Protein AF-A0A8T0F7K5-F1 (afdb_monomer)

Organism: Argiope bruennichi (NCBI:txid94029)

Structure (mmCIF, N/CA/C/O backbone):
data_AF-A0A8T0F7K5-F1
#
_entry.id   AF-A0A8T0F7K5-F1
#
loop_
_atom_site.group_PDB
_atom_site.id
_atom_site.type_symbol
_atom_site.label_atom_id
_atom_site.label_alt_id
_atom_site.label_comp_id
_atom_site.label_asym_id
_atom_site.label_entity_id
_atom_site.label_seq_id
_atom_site.pdbx_PDB_ins_code
_atom_site.Cartn_x
_atom_site.Cartn_y
_atom_site.Cartn_z
_atom_site.occupancy
_atom_site.B_iso_or_equiv
_atom_site.auth_seq_id
_atom_site.auth_comp_id
_atom_site.auth_asym_id
_atom_site.auth_atom_id
_atom_site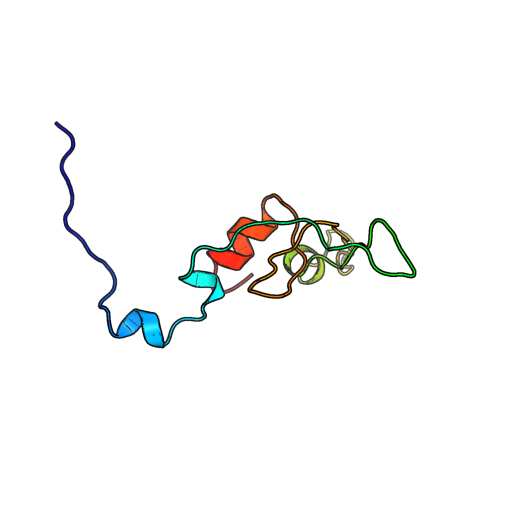.pdbx_PDB_model_num
ATOM 1 N N . MET A 1 1 ? -21.500 -28.501 15.641 1.00 53.78 1 MET A N 1
ATOM 2 C CA . MET A 1 1 ? -22.423 -27.874 14.669 1.00 53.78 1 MET A CA 1
ATOM 3 C C . MET A 1 1 ? -21.934 -26.457 14.407 1.00 53.78 1 MET A C 1
ATOM 5 O O . MET A 1 1 ? -21.722 -25.738 15.372 1.00 53.78 1 MET A O 1
ATOM 9 N N . ARG A 1 2 ? -21.647 -26.082 13.154 1.00 53.84 2 ARG A N 1
ATOM 10 C CA . ARG A 1 2 ? -21.272 -24.703 12.794 1.00 53.84 2 ARG A CA 1
ATOM 11 C C . ARG A 1 2 ? -22.537 -23.991 12.329 1.00 53.84 2 ARG A C 1
ATOM 13 O O . ARG A 1 2 ? -23.066 -24.316 11.272 1.00 53.84 2 ARG A O 1
ATOM 20 N N . SER A 1 3 ? -23.056 -23.100 13.160 1.00 58.75 3 SER A N 1
ATOM 21 C CA . SER A 1 3 ? -24.242 -22.302 12.859 1.00 58.75 3 SER A CA 1
ATOM 22 C C . SER A 1 3 ? -23.859 -21.248 11.824 1.00 58.75 3 SER A C 1
ATOM 24 O O . SER A 1 3 ? -23.032 -20.382 12.104 1.00 58.75 3 SER A O 1
ATOM 26 N N . HIS A 1 4 ? -24.418 -21.327 10.619 1.00 61.81 4 HIS A N 1
ATOM 27 C CA . HIS A 1 4 ? -24.279 -20.254 9.643 1.00 61.81 4 HIS A CA 1
ATOM 28 C C . HIS A 1 4 ? -25.230 -19.120 10.036 1.00 61.81 4 HIS A C 1
ATOM 30 O O . HIS A 1 4 ? -26.445 -19.240 9.896 1.00 61.81 4 HIS A O 1
ATOM 36 N N . THR A 1 5 ? -24.674 -18.024 10.545 1.00 75.38 5 THR A N 1
ATOM 37 C CA . THR A 1 5 ? -25.369 -16.744 10.688 1.00 75.38 5 THR A CA 1
ATOM 38 C C . THR A 1 5 ? -25.547 -16.193 9.273 1.00 75.38 5 THR A C 1
ATOM 40 O O . THR A 1 5 ? -24.605 -15.647 8.703 1.00 75.38 5 THR A O 1
ATOM 43 N N . ASN A 1 6 ? -26.697 -16.432 8.636 1.00 63.94 6 ASN A N 1
ATOM 44 C CA . ASN A 1 6 ? -27.006 -16.009 7.257 1.00 63.94 6 ASN A CA 1
ATOM 45 C C . ASN A 1 6 ? -27.184 -14.480 7.125 1.00 63.94 6 ASN A C 1
ATOM 47 O O . ASN A 1 6 ? -28.081 -13.976 6.453 1.00 63.94 6 ASN A O 1
ATOM 51 N N . GLU A 1 7 ? -26.315 -13.726 7.777 1.00 72.62 7 GLU A N 1
ATOM 52 C CA . GLU A 1 7 ? -26.331 -12.280 7.841 1.00 72.62 7 GLU A CA 1
ATOM 53 C C . GLU A 1 7 ? -25.449 -11.763 6.703 1.00 72.62 7 GLU A C 1
ATOM 55 O O . GLU A 1 7 ? -24.231 -11.947 6.699 1.00 72.62 7 GLU A O 1
ATOM 60 N N . ARG A 1 8 ? -26.073 -11.157 5.684 1.00 67.88 8 ARG A N 1
ATOM 61 C CA . ARG A 1 8 ? -25.373 -10.367 4.660 1.00 67.88 8 ARG A CA 1
ATOM 62 C C . ARG A 1 8 ? -25.477 -8.903 5.079 1.00 67.88 8 ARG A C 1
ATOM 64 O O . ARG A 1 8 ? -26.501 -8.289 4.798 1.00 67.88 8 ARG A O 1
ATOM 71 N N . PRO A 1 9 ? -24.452 -8.345 5.743 1.00 65.94 9 PRO A N 1
ATOM 72 C CA . PRO A 1 9 ? -24.537 -7.010 6.332 1.00 65.94 9 PRO A CA 1
ATOM 73 C C . PRO A 1 9 ? -24.647 -5.876 5.303 1.00 65.94 9 PRO A C 1
ATOM 75 O O . PRO A 1 9 ? -24.963 -4.760 5.687 1.00 65.94 9 PRO A O 1
ATOM 78 N N . PHE A 1 10 ? -24.407 -6.141 4.012 1.00 64.06 10 PHE A N 1
ATOM 79 C CA . PHE A 1 10 ? -24.454 -5.126 2.959 1.00 64.06 10 PHE A CA 1
ATOM 80 C C . PHE A 1 10 ? -25.345 -5.564 1.797 1.00 64.06 10 PHE A C 1
ATOM 82 O O . PHE A 1 10 ? -25.178 -6.657 1.236 1.00 64.06 10 PHE A O 1
ATOM 89 N N . SER A 1 11 ? -26.280 -4.689 1.424 1.00 70.31 11 SER A N 1
ATOM 90 C CA . SER A 1 11 ? -27.128 -4.858 0.243 1.00 70.31 11 SER A CA 1
ATOM 91 C C . SER A 1 11 ? -26.330 -4.620 -1.052 1.00 70.31 11 SER A C 1
ATOM 93 O O . SER A 1 11 ? -25.328 -3.905 -1.069 1.00 70.31 11 SER A O 1
ATOM 95 N N . CYS A 1 12 ? -26.773 -5.194 -2.179 1.00 58.62 12 CYS A N 1
ATOM 96 C CA . CYS A 1 12 ? -26.104 -5.033 -3.483 1.00 58.62 12 CYS A CA 1
ATOM 97 C C . CYS A 1 12 ? -26.005 -3.556 -3.938 1.00 58.62 12 CYS A C 1
ATOM 99 O O . CYS A 1 12 ? -25.106 -3.198 -4.699 1.00 58.62 12 CYS A O 1
ATOM 101 N N . SER A 1 13 ? -26.894 -2.688 -3.449 1.00 65.94 13 SER A N 1
ATOM 102 C CA . SER A 1 13 ? -26.878 -1.241 -3.695 1.00 65.94 13 SER A CA 1
ATOM 103 C C . SER A 1 13 ? -25.769 -0.499 -2.946 1.00 65.94 13 SER A C 1
ATOM 105 O O . SER A 1 13 ? -25.182 0.420 -3.513 1.00 65.94 13 SER A O 1
ATOM 107 N N . GLU A 1 14 ? -25.437 -0.898 -1.716 1.00 68.06 14 GLU A N 1
ATOM 108 C CA . GLU A 1 14 ? -24.444 -0.196 -0.881 1.00 68.06 14 GLU A CA 1
ATOM 109 C C . GLU A 1 14 ? -22.997 -0.466 -1.301 1.00 68.06 14 GLU A C 1
ATOM 111 O O . GLU A 1 14 ? -22.117 0.355 -1.059 1.00 68.06 14 GLU A O 1
ATOM 116 N N . LEU A 1 15 ? -22.735 -1.577 -1.994 1.00 66.81 15 LEU A N 1
ATOM 117 C CA . LEU A 1 15 ? -21.3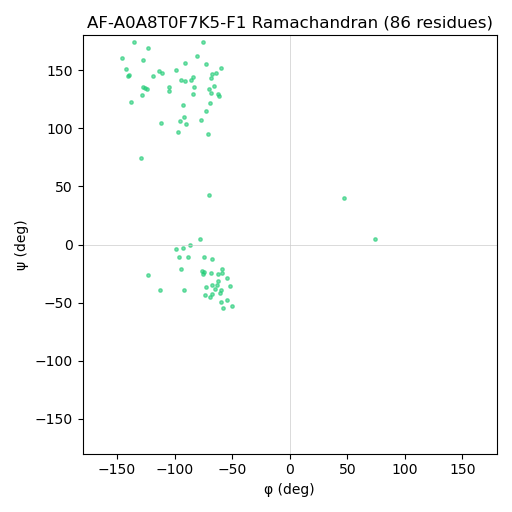94 -1.876 -2.506 1.00 66.81 15 LEU A CA 1
ATOM 118 C C . LEU A 1 15 ? -20.966 -0.920 -3.630 1.00 66.81 15 LEU A C 1
ATOM 120 O O . LEU A 1 15 ? -19.773 -0.723 -3.835 1.00 66.81 15 LEU A O 1
ATOM 124 N N . LYS A 1 16 ? -21.920 -0.308 -4.347 1.00 70.94 16 LYS A N 1
ATOM 125 C CA . LYS A 1 16 ? -21.634 0.559 -5.505 1.00 70.94 16 LYS A CA 1
ATOM 126 C C . LYS A 1 16 ? -21.076 1.932 -5.125 1.00 70.94 16 LYS A C 1
ATOM 128 O O . LYS A 1 16 ? -20.440 2.568 -5.956 1.00 70.94 16 LYS A O 1
ATOM 133 N N . THR A 1 17 ? -21.329 2.406 -3.906 1.00 81.06 17 THR A N 1
ATOM 134 C CA . THR A 1 17 ? -20.876 3.728 -3.431 1.00 81.06 17 THR A CA 1
ATOM 135 C C . THR A 1 17 ? -19.579 3.665 -2.627 1.00 81.06 17 THR A C 1
ATOM 137 O O . THR A 1 17 ? -18.970 4.699 -2.351 1.00 81.06 17 THR A O 1
ATOM 140 N N . MET A 1 18 ? -19.137 2.465 -2.254 1.00 83.31 18 MET A N 1
ATOM 141 C CA . MET A 1 18 ? -17.919 2.254 -1.482 1.00 83.31 18 MET A CA 1
ATOM 142 C C . MET A 1 18 ? -16.686 2.212 -2.397 1.00 83.31 18 MET A C 1
ATOM 144 O O . MET A 1 18 ? -16.756 1.692 -3.509 1.00 83.31 18 MET A O 1
ATOM 148 N N . PRO A 1 19 ? -15.530 2.739 -1.956 1.00 89.56 19 PRO A N 1
ATOM 149 C CA . PRO A 1 19 ? -14.320 2.706 -2.766 1.00 89.56 19 PRO A CA 1
ATOM 150 C C . PRO A 1 19 ? -13.836 1.263 -2.961 1.00 89.56 19 PRO A C 1
ATOM 152 O O . PRO A 1 19 ? -13.752 0.500 -1.995 1.00 89.56 19 PRO A O 1
ATOM 155 N N . SER A 1 20 ? -13.446 0.920 -4.193 1.00 89.62 20 SER A N 1
ATOM 156 C CA . SER A 1 20 ? -13.021 -0.432 -4.597 1.00 89.62 20 SER A CA 1
ATOM 157 C C . SER A 1 20 ? -11.935 -1.019 -3.698 1.00 89.62 20 SER A C 1
ATOM 159 O O . SER A 1 20 ? -11.981 -2.203 -3.371 1.00 89.62 20 SER A O 1
ATOM 161 N N . ARG A 1 21 ? -11.008 -0.183 -3.205 1.00 93.38 21 ARG A N 1
ATOM 162 C CA . ARG A 1 21 ? -9.947 -0.611 -2.280 1.00 93.38 21 ARG A CA 1
ATOM 163 C C . ARG A 1 21 ? -10.470 -1.313 -1.021 1.00 93.38 21 ARG A C 1
ATOM 165 O O . ARG A 1 21 ? -9.727 -2.110 -0.471 1.00 93.38 21 ARG A O 1
ATOM 172 N N . LEU A 1 22 ? -11.685 -0.994 -0.557 1.00 91.62 22 LEU A N 1
ATOM 173 C CA . LEU A 1 22 ? -12.272 -1.525 0.684 1.00 91.62 22 LEU A CA 1
ATOM 174 C C . LEU A 1 22 ? -13.160 -2.756 0.475 1.00 91.62 22 LEU A C 1
ATOM 176 O O . LEU A 1 22 ? -13.449 -3.468 1.433 1.00 91.62 22 LEU A O 1
ATOM 180 N N . VAL A 1 23 ? -13.661 -2.954 -0.744 1.00 88.44 23 VAL A N 1
ATOM 181 C CA . VAL A 1 23 ? -14.722 -3.933 -1.029 1.00 88.44 23 VAL A CA 1
ATOM 182 C C . VAL A 1 23 ? -14.212 -5.077 -1.891 1.00 88.44 23 VAL A C 1
ATOM 184 O O . VAL A 1 23 ? -14.595 -6.231 -1.692 1.00 88.44 23 VAL A O 1
ATOM 187 N N . GLU A 1 24 ? -13.361 -4.765 -2.862 1.00 89.44 24 GLU A N 1
ATOM 188 C CA . GLU A 1 24 ? -12.838 -5.753 -3.792 1.00 89.44 24 GLU A CA 1
ATOM 189 C C . GLU A 1 24 ? -11.676 -6.537 -3.180 1.00 89.44 24 GLU A C 1
ATOM 191 O O . GLU A 1 24 ? -11.060 -6.150 -2.185 1.00 89.44 24 GLU A O 1
ATOM 196 N N . ARG A 1 25 ? -11.379 -7.687 -3.786 1.00 91.75 25 ARG A N 1
ATOM 197 C CA . ARG A 1 25 ? -10.266 -8.539 -3.373 1.00 91.75 25 ARG A CA 1
ATOM 198 C C . ARG A 1 25 ? -9.020 -8.122 -4.136 1.00 91.75 25 ARG A C 1
ATOM 200 O O . ARG A 1 25 ? -8.866 -8.476 -5.297 1.00 91.75 25 ARG A O 1
ATOM 207 N N . HIS A 1 26 ? -8.141 -7.407 -3.450 1.00 94.44 26 HIS A N 1
ATOM 208 C CA . HIS A 1 26 ? -6.852 -6.975 -3.978 1.00 94.44 26 HIS A CA 1
ATOM 209 C C . HIS A 1 26 ? -5.763 -7.972 -3.587 1.00 94.44 26 HIS A C 1
ATOM 211 O O . HIS A 1 26 ? -5.745 -8.471 -2.456 1.00 94.44 26 HIS A O 1
ATOM 217 N N . PHE A 1 27 ? -4.822 -8.229 -4.494 1.00 95.06 27 PHE A N 1
ATOM 218 C CA . PHE A 1 27 ? -3.649 -9.059 -4.223 1.00 95.06 27 PHE A CA 1
ATOM 219 C C . PHE A 1 27 ? -2.379 -8.217 -4.213 1.00 95.06 27 PHE A C 1
ATOM 221 O O . PHE A 1 27 ? -2.249 -7.225 -4.931 1.00 95.06 27 PHE A O 1
ATOM 228 N N . ILE A 1 28 ? -1.426 -8.624 -3.380 1.00 96.25 28 ILE A N 1
ATOM 229 C CA . ILE A 1 28 ? -0.114 -7.996 -3.352 1.00 96.25 28 ILE A CA 1
ATOM 230 C C . ILE A 1 28 ? 0.768 -8.600 -4.444 1.00 96.25 28 ILE A C 1
ATOM 232 O O . ILE A 1 28 ? 0.823 -9.819 -4.612 1.00 96.25 28 ILE A O 1
ATOM 236 N N . SER A 1 29 ? 1.488 -7.753 -5.168 1.00 97.25 29 SER A N 1
ATOM 237 C CA . SER A 1 29 ? 2.450 -8.176 -6.182 1.00 97.25 29 SER A CA 1
ATOM 238 C C . SER A 1 29 ? 3.753 -7.385 -6.062 1.00 97.25 29 SER A C 1
ATOM 240 O O . SER A 1 29 ? 3.889 -6.471 -5.241 1.00 97.25 29 SER A O 1
ATOM 242 N N . HIS A 1 30 ? 4.755 -7.764 -6.853 1.00 97.56 30 HIS A N 1
ATOM 243 C CA . HIS A 1 30 ? 5.992 -6.999 -6.970 1.00 97.56 30 HIS A CA 1
ATOM 244 C C . HIS A 1 30 ? 5.831 -5.908 -8.025 1.00 97.56 30 HIS A C 1
ATOM 246 O O . HIS A 1 30 ? 5.265 -6.158 -9.088 1.00 97.56 30 HIS A O 1
ATOM 252 N N . ILE A 1 31 ? 6.403 -4.730 -7.773 1.00 97.38 31 ILE A N 1
ATOM 253 C CA . ILE A 1 31 ? 6.477 -3.678 -8.789 1.00 97.38 31 ILE A CA 1
ATOM 254 C C . ILE A 1 31 ? 7.300 -4.215 -9.975 1.00 97.38 31 ILE A C 1
ATOM 256 O O . ILE A 1 31 ? 8.429 -4.691 -9.762 1.00 97.38 31 ILE A O 1
ATOM 260 N N . PRO A 1 32 ? 6.766 -4.136 -11.209 1.00 96.38 32 PRO A N 1
ATOM 261 C CA . PRO A 1 32 ? 7.452 -4.640 -12.387 1.00 96.38 32 PRO A CA 1
ATOM 262 C C . PRO A 1 32 ? 8.755 -3.866 -12.635 1.00 96.38 32 PRO A C 1
ATOM 264 O O . PRO A 1 32 ? 8.838 -2.675 -12.317 1.00 96.38 32 PRO A O 1
ATOM 267 N N . PRO A 1 33 ? 9.789 -4.523 -13.189 1.00 96.88 33 PRO A N 1
ATOM 268 C CA . PRO A 1 33 ? 11.021 -3.853 -13.586 1.00 96.88 33 PRO A CA 1
ATOM 269 C C . PRO A 1 33 ? 10.741 -2.763 -14.624 1.00 96.88 33 PRO A C 1
ATOM 271 O O . PRO A 1 33 ? 9.809 -2.863 -15.420 1.00 96.88 33 PRO A O 1
ATOM 274 N N . ASN A 1 34 ? 11.584 -1.734 -14.643 1.00 94.38 34 ASN A N 1
ATOM 275 C CA . ASN A 1 34 ? 11.590 -0.733 -15.706 1.00 94.38 34 ASN A CA 1
ATOM 276 C C . ASN A 1 34 ? 12.989 -0.661 -16.351 1.00 94.38 34 ASN A C 1
ATOM 278 O O . ASN A 1 34 ? 13.936 -1.222 -15.793 1.00 94.38 34 ASN A O 1
ATOM 282 N N . PRO A 1 35 ? 13.155 0.035 -17.492 1.00 96.88 35 PRO A N 1
ATOM 283 C CA . PRO A 1 35 ? 14.443 0.103 -18.192 1.00 96.88 35 PRO A CA 1
ATOM 284 C C . PRO A 1 35 ? 15.599 0.674 -17.354 1.00 96.88 35 PRO A C 1
ATOM 286 O O . PRO A 1 35 ? 16.758 0.430 -17.661 1.00 96.88 35 PRO A O 1
ATOM 289 N N . ILE A 1 36 ? 15.294 1.430 -16.293 1.00 96.12 36 ILE A N 1
ATOM 290 C CA . ILE A 1 36 ? 16.279 2.096 -15.428 1.00 96.12 36 ILE A CA 1
ATOM 291 C C . ILE A 1 36 ? 16.654 1.205 -14.235 1.00 96.12 36 ILE A C 1
ATOM 293 O O . ILE A 1 36 ? 17.800 1.193 -13.790 1.00 96.12 36 ILE A O 1
ATOM 297 N N . LYS A 1 37 ? 15.682 0.488 -13.661 1.00 95.56 37 LYS A N 1
ATOM 298 C CA . LYS A 1 37 ? 15.827 -0.291 -12.427 1.00 95.56 37 LYS A CA 1
ATOM 299 C C . LYS A 1 37 ? 15.134 -1.641 -12.567 1.00 95.56 37 LYS A C 1
ATOM 301 O O . LYS A 1 37 ? 13.916 -1.712 -12.729 1.00 95.56 37 LYS A O 1
ATOM 306 N N . ARG A 1 38 ? 15.908 -2.712 -12.362 1.00 95.38 38 ARG A N 1
ATOM 307 C CA . ARG A 1 38 ? 15.412 -4.096 -12.275 1.00 95.38 38 ARG A CA 1
ATOM 308 C C . ARG A 1 38 ? 14.470 -4.309 -11.084 1.00 95.38 38 ARG A C 1
ATOM 310 O O . ARG A 1 38 ? 13.513 -5.068 -11.168 1.00 95.38 38 ARG A O 1
ATOM 317 N N . GLU A 1 39 ? 14.726 -3.623 -9.974 1.00 95.44 39 GLU A N 1
ATOM 318 C CA . GLU A 1 39 ? 13.937 -3.743 -8.745 1.00 95.44 39 GLU A CA 1
ATOM 319 C C . GLU A 1 39 ? 13.509 -2.363 -8.233 1.00 95.44 39 GLU A C 1
ATOM 321 O O . GLU A 1 39 ? 14.083 -1.832 -7.277 1.00 95.44 39 GLU A O 1
ATOM 326 N N . PRO A 1 40 ? 12.522 -1.728 -8.885 1.00 97.00 40 PRO A N 1
ATOM 327 C CA . PRO A 1 40 ? 12.062 -0.414 -8.473 1.00 97.00 40 PRO A CA 1
ATOM 328 C C . PRO A 1 40 ? 11.352 -0.487 -7.119 1.00 97.00 40 PRO A C 1
ATOM 330 O O . PRO A 1 40 ? 10.618 -1.427 -6.818 1.00 97.00 40 PRO A O 1
ATOM 333 N N . ARG A 1 41 ? 11.557 0.547 -6.303 1.00 96.94 41 ARG A N 1
ATOM 334 C CA . ARG A 1 41 ? 10.890 0.729 -5.011 1.00 96.94 41 ARG A CA 1
ATOM 335 C C . ARG A 1 41 ? 10.084 2.019 -5.040 1.00 96.94 41 ARG A C 1
ATOM 337 O O . ARG A 1 41 ? 10.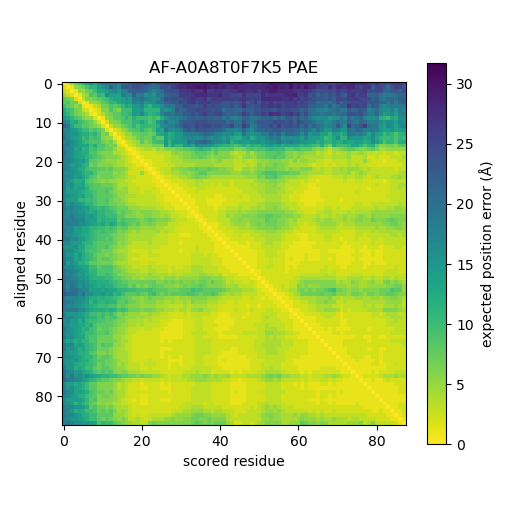489 2.998 -5.668 1.00 96.94 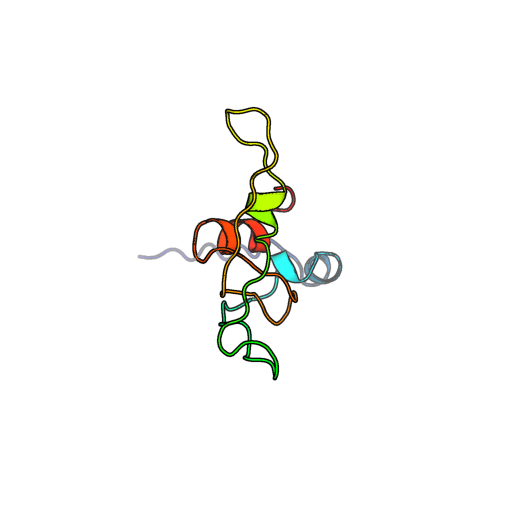41 ARG A O 1
ATOM 344 N N . ARG A 1 42 ? 8.935 2.012 -4.372 1.00 96.62 42 ARG A N 1
ATOM 345 C CA . ARG A 1 42 ? 8.036 3.167 -4.233 1.00 96.62 42 ARG A CA 1
ATOM 346 C C . ARG A 1 42 ? 7.732 3.400 -2.753 1.00 96.62 42 ARG A C 1
ATOM 348 O O . ARG A 1 42 ? 7.891 2.500 -1.930 1.00 96.62 42 ARG A O 1
ATOM 355 N N . ARG A 1 43 ? 7.313 4.618 -2.400 1.00 97.38 43 ARG A N 1
ATOM 356 C CA . ARG A 1 43 ? 6.973 4.981 -1.014 1.00 97.38 43 ARG A CA 1
ATOM 357 C C . ARG A 1 43 ? 5.691 4.287 -0.562 1.00 97.38 43 ARG A C 1
ATOM 359 O O . ARG A 1 43 ? 4.700 4.322 -1.282 1.00 97.38 43 ARG A O 1
ATOM 366 N N . CYS A 1 44 ? 5.715 3.709 0.636 1.00 97.94 44 CYS A N 1
ATOM 367 C CA . CYS A 1 44 ? 4.535 3.112 1.249 1.00 97.94 44 CYS A CA 1
ATOM 368 C C . CYS A 1 44 ? 3.529 4.203 1.637 1.00 97.94 44 CYS A C 1
ATOM 370 O O . CYS A 1 44 ? 3.870 5.076 2.437 1.00 97.94 44 CYS A O 1
ATOM 372 N N . ALA A 1 45 ? 2.299 4.138 1.123 1.00 96.56 45 ALA A N 1
ATOM 373 C CA . ALA A 1 45 ? 1.278 5.155 1.397 1.00 96.56 45 ALA A CA 1
ATOM 374 C C . ALA A 1 45 ? 0.931 5.269 2.894 1.00 96.56 45 ALA A C 1
ATOM 376 O O . ALA A 1 45 ? 0.848 6.376 3.416 1.00 96.56 45 ALA A O 1
ATOM 377 N N . ILE A 1 46 ? 0.815 4.132 3.592 1.00 96.88 46 ILE A N 1
ATOM 378 C CA . ILE A 1 46 ? 0.474 4.084 5.025 1.00 96.88 46 ILE A CA 1
ATOM 379 C C . ILE A 1 46 ? 1.640 4.529 5.906 1.00 96.88 46 ILE A C 1
ATOM 381 O O . ILE A 1 46 ? 1.462 5.254 6.876 1.00 96.88 46 ILE A O 1
ATOM 385 N N . CYS A 1 47 ? 2.867 4.091 5.618 1.00 96.81 47 CYS A N 1
ATOM 386 C CA . CYS A 1 47 ? 3.992 4.534 6.439 1.00 96.81 47 CYS A CA 1
ATOM 387 C C . CYS A 1 47 ? 4.235 6.029 6.239 1.00 96.81 47 CYS A C 1
ATOM 389 O O . CYS A 1 47 ? 4.428 6.738 7.215 1.00 96.81 47 CYS A O 1
ATOM 391 N N . CYS A 1 48 ? 4.177 6.520 4.999 1.00 95.81 48 CYS A N 1
ATOM 392 C CA . CYS A 1 48 ? 4.433 7.926 4.701 1.00 95.81 48 CYS A CA 1
ATOM 393 C C . CYS A 1 48 ? 3.301 8.888 5.092 1.00 95.81 48 CYS A C 1
ATOM 395 O O . CYS A 1 48 ? 3.527 10.104 5.080 1.00 95.81 48 CYS A O 1
ATOM 397 N N . SER A 1 49 ? 2.117 8.386 5.462 1.00 94.12 49 SER A N 1
ATOM 398 C CA . SER A 1 49 ? 1.080 9.207 6.098 1.00 94.12 49 SER A CA 1
ATOM 399 C C . SER A 1 49 ? 1.398 9.511 7.567 1.00 94.12 49 SER A C 1
ATOM 401 O O . SER A 1 49 ? 0.980 10.554 8.062 1.00 94.12 49 SER A O 1
ATOM 403 N N . LYS A 1 50 ? 2.184 8.660 8.240 1.00 94.00 50 LYS A N 1
ATOM 404 C CA . LYS A 1 50 ? 2.466 8.741 9.679 1.00 94.00 50 LYS A CA 1
ATOM 405 C C . LYS A 1 50 ? 3.710 9.571 10.012 1.00 94.00 50 LYS A C 1
ATOM 407 O O . LYS A 1 50 ? 4.651 9.696 9.220 1.00 94.00 50 LYS A O 1
ATOM 412 N N . THR A 1 51 ? 3.723 10.084 11.237 1.00 95.19 51 THR A N 1
ATOM 413 C CA . THR A 1 51 ? 4.853 10.789 11.852 1.00 95.19 51 THR A CA 1
ATOM 414 C C . THR A 1 51 ? 5.515 9.873 12.880 1.00 95.19 51 THR A C 1
ATOM 416 O O . THR A 1 51 ? 4.825 9.176 13.623 1.00 95.19 51 THR A O 1
ATOM 419 N N . GLY A 1 52 ? 6.845 9.820 12.876 1.00 91.06 52 GLY A N 1
ATOM 420 C CA . GLY A 1 52 ? 7.643 9.057 13.828 1.00 91.06 52 GLY A CA 1
ATOM 421 C C . GLY A 1 52 ? 7.702 9.719 15.204 1.00 91.06 52 GLY A C 1
ATOM 422 O O . GLY A 1 52 ? 7.226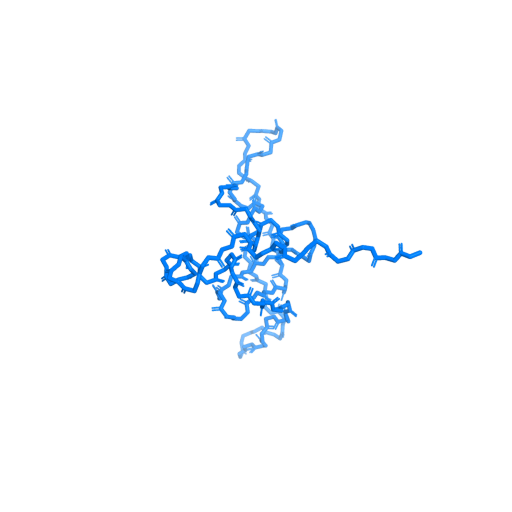 10.836 15.403 1.00 91.06 52 GLY A O 1
ATOM 423 N N . LEU A 1 53 ? 8.322 9.022 16.159 1.00 91.12 53 LEU A N 1
ATOM 424 C CA . LEU A 1 53 ? 8.530 9.521 17.528 1.00 91.12 53 LEU A CA 1
ATOM 425 C C . LEU A 1 53 ? 9.406 10.780 17.569 1.00 91.12 53 LEU A C 1
ATOM 427 O O . LEU A 1 53 ? 9.296 11.594 18.477 1.00 91.12 53 LEU A O 1
ATOM 431 N N . ASP A 1 54 ? 10.253 10.949 16.560 1.00 92.62 54 ASP A N 1
ATOM 432 C CA . ASP A 1 54 ? 11.120 12.103 16.342 1.00 92.62 54 ASP A CA 1
ATOM 433 C C . ASP A 1 54 ? 10.380 13.321 15.757 1.00 92.62 54 ASP A C 1
ATOM 435 O O . ASP A 1 54 ? 11.009 14.322 15.413 1.00 92.62 54 ASP A O 1
ATOM 439 N N . GLY A 1 55 ? 9.053 13.240 15.598 1.00 93.31 55 GLY A N 1
ATOM 440 C CA . GLY A 1 55 ? 8.228 14.304 15.028 1.00 93.31 55 GLY A CA 1
ATOM 441 C C . GLY A 1 55 ? 8.374 14.458 13.511 1.00 93.31 55 GLY A C 1
ATOM 442 O O . GLY A 1 55 ? 7.777 15.363 12.926 1.00 93.31 55 GLY A O 1
ATOM 443 N N . LYS A 1 56 ? 9.135 13.582 12.841 1.00 93.75 56 LYS A N 1
ATOM 444 C CA . LYS A 1 56 ? 9.356 13.643 11.390 1.00 93.75 56 LYS A CA 1
ATOM 445 C C . LYS A 1 56 ? 8.451 12.671 10.652 1.00 93.75 56 LYS A C 1
ATOM 447 O O . LYS A 1 56 ? 8.090 11.608 11.147 1.00 93.75 56 LYS A O 1
ATOM 452 N N . ARG A 1 57 ? 8.097 13.018 9.415 1.00 92.06 57 ARG A N 1
ATOM 453 C CA . ARG A 1 57 ? 7.335 12.122 8.541 1.00 92.06 57 ARG A CA 1
ATOM 454 C C . ARG A 1 57 ? 8.138 10.856 8.257 1.00 92.06 57 ARG A C 1
ATOM 456 O O . ARG A 1 57 ? 9.286 10.934 7.816 1.00 92.06 57 ARG A O 1
ATOM 463 N N . ILE A 1 58 ? 7.519 9.695 8.448 1.00 94.06 58 ILE A N 1
ATOM 464 C CA . ILE A 1 58 ? 8.181 8.418 8.191 1.00 94.06 58 ILE A CA 1
ATOM 465 C C . ILE A 1 58 ? 8.398 8.276 6.682 1.00 94.06 58 ILE A C 1
ATOM 467 O O 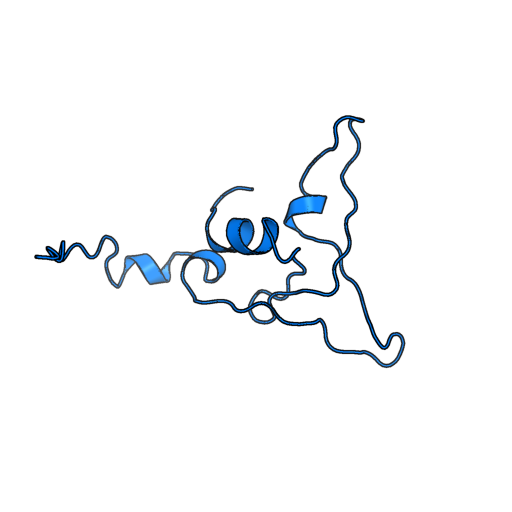. ILE A 1 58 ? 7.480 8.430 5.875 1.00 94.06 58 ILE A O 1
ATOM 471 N N . ARG A 1 59 ? 9.619 7.932 6.272 1.00 93.50 59 ARG A N 1
ATOM 472 C CA . ARG A 1 59 ? 9.919 7.587 4.881 1.00 93.50 59 ARG A CA 1
ATOM 473 C C . ARG A 1 59 ? 10.263 6.108 4.789 1.00 93.50 59 ARG A C 1
ATOM 475 O O . ARG A 1 59 ? 11.363 5.702 5.141 1.00 93.50 59 ARG A O 1
ATOM 482 N N . LYS A 1 60 ? 9.324 5.308 4.282 1.00 95.44 60 LYS A N 1
ATOM 483 C CA . LYS A 1 60 ? 9.539 3.882 4.018 1.00 95.44 60 LYS A CA 1
ATOM 484 C C . LYS A 1 60 ? 9.233 3.568 2.564 1.00 95.44 60 LYS A C 1
ATOM 486 O O . LYS A 1 60 ? 8.202 3.984 2.038 1.00 95.44 60 LYS A O 1
ATOM 491 N N . GLU A 1 61 ? 10.127 2.824 1.932 1.00 96.62 61 GLU A N 1
ATOM 492 C CA . GLU A 1 61 ? 9.980 2.360 0.556 1.00 96.62 61 GLU A CA 1
ATOM 493 C C . GLU A 1 61 ? 9.832 0.839 0.523 1.00 96.62 61 GLU A C 1
ATOM 495 O O . GLU A 1 61 ? 10.343 0.125 1.385 1.00 96.62 61 GLU A O 1
ATOM 500 N N . THR A 1 62 ? 9.097 0.345 -0.464 1.00 97.38 62 THR A N 1
ATOM 501 C CA . THR A 1 62 ? 8.750 -1.068 -0.628 1.00 97.38 62 THR A CA 1
ATOM 502 C C . THR A 1 62 ? 8.772 -1.430 -2.108 1.00 97.38 62 THR A C 1
ATOM 504 O O . THR A 1 62 ? 8.537 -0.579 -2.971 1.00 97.38 62 THR A O 1
ATOM 507 N N . ARG A 1 63 ? 9.080 -2.696 -2.399 1.00 97.06 63 ARG A N 1
ATOM 508 C CA . ARG A 1 63 ? 8.944 -3.280 -3.742 1.00 97.06 63 ARG A CA 1
ATOM 509 C C . ARG A 1 63 ? 7.546 -3.862 -3.972 1.00 97.06 63 ARG A C 1
ATOM 511 O O . ARG A 1 63 ? 7.215 -4.226 -5.091 1.00 97.06 63 ARG A O 1
ATOM 518 N N . MET A 1 64 ? 6.743 -3.962 -2.920 1.00 97.88 64 MET A N 1
ATOM 519 C CA . MET A 1 64 ? 5.411 -4.542 -2.989 1.00 97.88 64 MET A CA 1
ATOM 520 C C . MET A 1 64 ? 4.376 -3.467 -3.287 1.00 97.88 64 MET A C 1
ATOM 522 O O . MET A 1 64 ? 4.458 -2.348 -2.766 1.00 97.88 64 MET A O 1
ATOM 526 N N . TRP A 1 65 ? 3.401 -3.804 -4.117 1.00 98.06 65 TRP A N 1
ATOM 527 C CA . TRP A 1 65 ? 2.316 -2.905 -4.483 1.00 98.06 65 TRP A CA 1
ATOM 528 C C . TRP A 1 65 ? 1.012 -3.668 -4.695 1.00 98.06 65 TRP A C 1
ATOM 530 O O . TRP A 1 65 ? 1.008 -4.885 -4.869 1.00 98.06 65 TRP A O 1
ATOM 540 N N . CYS A 1 66 ? -0.086 -2.930 -4.630 1.00 97.62 66 CYS A N 1
ATOM 541 C CA . CYS A 1 66 ? -1.357 -3.338 -5.196 1.00 97.62 66 CYS A CA 1
ATOM 542 C C . CYS A 1 66 ? -1.415 -2.756 -6.610 1.00 97.62 66 CYS A C 1
ATOM 544 O O . CYS A 1 66 ? -1.317 -1.535 -6.772 1.00 97.62 66 CYS A O 1
ATOM 546 N N . GLU A 1 67 ? -1.530 -3.624 -7.611 1.00 96.31 67 GLU A N 1
ATOM 547 C CA . GLU A 1 67 ? -1.608 -3.228 -9.019 1.00 96.31 67 GLU A CA 1
ATOM 548 C C . GLU A 1 67 ? -2.936 -2.523 -9.315 1.00 96.31 67 GLU A C 1
ATOM 550 O O . GLU A 1 67 ? -2.932 -1.418 -9.855 1.00 96.31 67 GLU A O 1
ATOM 555 N N . ASP A 1 68 ? -4.044 -3.084 -8.826 1.00 96.00 68 ASP A N 1
ATOM 556 C CA . ASP A 1 68 ? -5.401 -2.557 -9.008 1.00 96.00 68 ASP A CA 1
ATOM 557 C C . ASP A 1 68 ? -5.571 -1.138 -8.431 1.00 96.00 68 ASP A C 1
ATOM 559 O O . ASP A 1 68 ? -6.201 -0.271 -9.033 1.00 96.00 68 ASP A O 1
ATOM 563 N N . CYS A 1 69 ? -4.965 -0.866 -7.269 1.00 95.69 69 CYS A N 1
ATOM 564 C CA . CYS A 1 69 ? -4.982 0.456 -6.632 1.00 95.69 69 CYS A CA 1
ATOM 565 C C . CYS A 1 69 ? -3.774 1.335 -7.011 1.00 95.69 69 CYS A C 1
ATOM 567 O O . CYS A 1 69 ? -3.676 2.470 -6.541 1.00 95.69 69 CYS A O 1
ATOM 569 N N . ASN A 1 70 ? -2.827 0.815 -7.803 1.00 95.88 70 ASN A N 1
ATOM 570 C CA . ASN A 1 70 ? -1.568 1.467 -8.187 1.00 95.88 70 ASN A CA 1
ATOM 571 C C . ASN A 1 70 ? -0.813 2.114 -7.001 1.00 95.88 70 ASN A C 1
ATOM 573 O O . ASN A 1 70 ? -0.242 3.206 -7.101 1.00 95.88 70 ASN A O 1
ATOM 577 N N . VAL A 1 71 ? -0.799 1.438 -5.849 1.00 96.75 71 VAL A N 1
ATOM 578 C CA . VAL A 1 71 ? -0.225 1.958 -4.601 1.00 96.75 71 VAL A CA 1
ATOM 579 C C . VAL A 1 71 ? 0.802 0.993 -4.029 1.00 96.75 71 VAL A C 1
ATOM 581 O O . VAL A 1 71 ? 0.590 -0.213 -3.944 1.00 96.75 71 VAL A O 1
ATOM 584 N 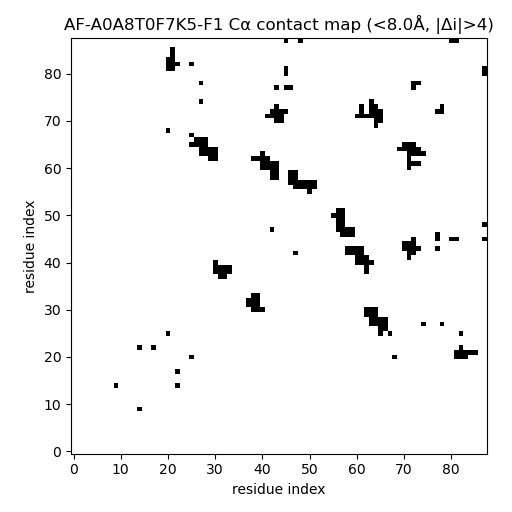N . ALA A 1 72 ? 1.941 1.535 -3.608 1.00 97.88 72 ALA A N 1
ATOM 585 C CA . ALA A 1 72 ? 2.971 0.760 -2.941 1.00 97.88 72 ALA A CA 1
ATOM 586 C C . ALA A 1 72 ? 2.666 0.648 -1.444 1.00 97.88 72 ALA A C 1
ATOM 588 O O . ALA A 1 72 ? 2.398 1.652 -0.777 1.00 97.88 72 ALA A O 1
ATOM 589 N N . LEU A 1 73 ? 2.706 -0.575 -0.918 1.00 97.94 73 LEU A N 1
ATOM 590 C CA . LEU A 1 73 ? 2.338 -0.903 0.461 1.00 97.94 73 LEU A CA 1
ATOM 591 C C . LEU A 1 73 ? 3.329 -1.924 1.028 1.00 97.94 73 LEU A C 1
ATOM 593 O O . LEU A 1 73 ? 3.865 -2.763 0.307 1.00 97.94 73 LEU A O 1
ATOM 597 N N . CYS A 1 74 ? 3.636 -1.842 2.322 1.00 97.69 74 CYS A N 1
ATOM 598 C CA . CYS A 1 74 ? 4.346 -2.938 2.985 1.00 97.69 74 CYS A CA 1
ATOM 599 C C . CYS A 1 74 ? 3.434 -4.170 3.050 1.00 97.69 74 CYS A C 1
ATOM 601 O O . CYS A 1 74 ? 2.228 -4.004 3.229 1.00 97.69 74 CYS A O 1
ATOM 603 N N . VAL A 1 75 ? 4.022 -5.372 2.966 1.00 95.81 75 VAL A N 1
ATOM 604 C CA . VAL A 1 75 ? 3.289 -6.652 3.036 1.00 95.81 75 VAL A CA 1
ATOM 605 C C . VAL A 1 75 ? 2.357 -6.678 4.244 1.00 95.81 75 VAL A C 1
ATOM 607 O O . VAL A 1 75 ? 1.152 -6.835 4.099 1.00 95.81 75 VAL A O 1
ATOM 610 N N . GLU A 1 76 ? 2.901 -6.398 5.424 1.00 93.50 76 GLU A N 1
ATOM 611 C CA . GLU A 1 76 ? 2.137 -6.281 6.659 1.00 93.50 76 GLU A CA 1
ATOM 612 C C . G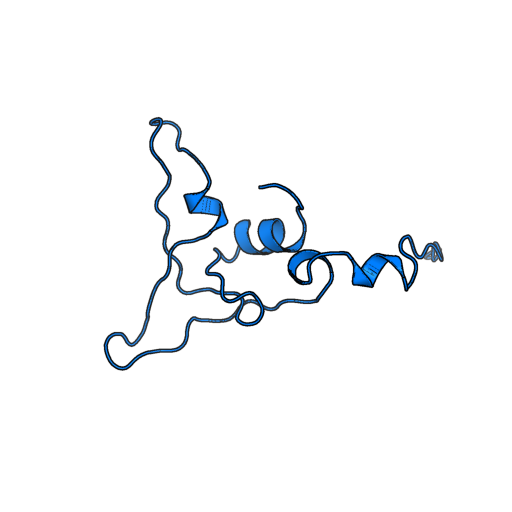LU A 1 76 ? 2.695 -5.121 7.504 1.00 93.50 76 GLU A C 1
ATOM 614 O O . GLU A 1 76 ? 3.902 -4.849 7.447 1.00 93.50 76 GLU A O 1
ATOM 619 N N . PRO A 1 77 ? 1.857 -4.365 8.243 1.00 95.62 77 PRO A N 1
ATOM 620 C CA . PRO A 1 77 ? 0.384 -4.387 8.274 1.00 95.62 77 PRO A CA 1
ATOM 621 C C . PRO A 1 77 ? -0.276 -3.491 7.211 1.00 95.62 77 PRO A C 1
ATOM 623 O O . PRO A 1 77 ? -1.498 -3.404 7.131 1.00 95.62 77 PRO A O 1
ATOM 626 N N . CYS A 1 78 ? 0.521 -2.790 6.401 1.00 97.31 78 CYS A N 1
ATOM 627 C CA . CYS A 1 78 ? 0.040 -1.697 5.553 1.00 97.31 78 CYS A CA 1
ATOM 628 C C . CYS A 1 78 ? -0.936 -2.150 4.463 1.00 97.31 78 CYS A C 1
ATOM 630 O O . CYS A 1 78 ? -1.894 -1.428 4.202 1.00 97.31 78 CYS A O 1
ATOM 632 N N . PHE A 1 79 ? -0.709 -3.317 3.847 1.00 97.19 79 PHE A N 1
ATOM 633 C CA . PHE A 1 79 ? -1.620 -3.853 2.835 1.00 97.19 79 PHE A CA 1
ATOM 634 C C . PHE A 1 79 ? -3.023 -4.063 3.408 1.00 97.19 79 PHE A C 1
ATOM 636 O O . PHE A 1 79 ? -3.998 -3.551 2.866 1.00 97.19 79 PHE A O 1
ATOM 643 N N . LYS A 1 80 ? -3.110 -4.720 4.570 1.00 95.75 80 LYS A N 1
ATOM 644 C CA . LYS A 1 80 ? -4.374 -4.940 5.275 1.00 95.75 80 LYS A CA 1
ATOM 645 C C . LYS A 1 80 ? -5.069 -3.617 5.597 1.00 95.75 80 LYS A C 1
ATOM 647 O O . LYS A 1 80 ? -6.190 -3.418 5.156 1.00 95.75 80 LYS A O 1
ATOM 652 N N . ILE A 1 81 ? -4.381 -2.696 6.277 1.00 96.50 81 ILE A N 1
ATOM 653 C CA . ILE A 1 81 ? -4.950 -1.399 6.689 1.00 96.50 81 ILE A CA 1
ATOM 654 C C . ILE A 1 81 ? -5.521 -0.640 5.483 1.00 96.50 81 ILE A C 1
ATOM 656 O O . ILE A 1 81 ? -6.661 -0.184 5.523 1.00 96.50 81 ILE A O 1
ATOM 660 N N . TYR A 1 82 ? -4.767 -0.553 4.383 1.00 96.44 82 TYR A N 1
ATOM 661 C CA . TYR A 1 82 ? -5.212 0.166 3.188 1.00 96.44 82 TYR A CA 1
ATOM 662 C C . TYR A 1 82 ? -6.478 -0.438 2.557 1.00 96.44 82 TYR A C 1
ATOM 664 O O . TYR A 1 82 ? -7.288 0.299 1.991 1.00 96.44 82 TYR A O 1
ATOM 672 N N . HIS A 1 83 ? -6.666 -1.754 2.669 1.00 95.75 83 HIS A N 1
ATOM 673 C CA . HIS A 1 83 ? -7.797 -2.468 2.078 1.00 95.75 83 HIS A CA 1
ATOM 674 C C . HIS A 1 83 ? -8.950 -2.757 3.049 1.00 95.75 83 HIS A C 1
ATOM 676 O O . HIS A 1 83 ? -9.983 -3.265 2.626 1.00 95.75 83 HIS A O 1
ATOM 682 N N . THR A 1 84 ? -8.821 -2.417 4.335 1.00 93.31 84 THR A N 1
ATOM 683 C CA . THR A 1 84 ? -9.890 -2.640 5.326 1.00 93.31 84 THR A CA 1
ATOM 684 C C . THR A 1 84 ? -10.339 -1.378 6.053 1.00 93.31 84 THR A C 1
ATOM 686 O O . THR A 1 84 ? -11.482 -1.317 6.499 1.00 93.31 84 THR A O 1
ATOM 689 N N . GLU A 1 85 ? -9.484 -0.360 6.187 1.00 93.56 85 GLU A N 1
ATOM 690 C CA . GLU A 1 85 ? -9.787 0.835 6.981 1.00 93.56 85 GLU A CA 1
ATOM 691 C C . GLU A 1 85 ? -10.130 2.044 6.106 1.00 93.56 85 GLU A C 1
ATOM 693 O O . GLU A 1 85 ? -9.431 2.399 5.150 1.00 93.56 85 GLU A O 1
ATOM 698 N N . LYS A 1 86 ? -11.228 2.726 6.449 1.00 89.69 86 LYS A N 1
ATOM 699 C CA . LYS A 1 86 ? -11.650 3.947 5.751 1.00 89.69 86 LYS A CA 1
ATOM 700 C C . LYS A 1 86 ? -10.675 5.107 5.990 1.00 89.69 86 LYS A C 1
ATOM 702 O O . LYS A 1 86 ? -10.429 5.865 5.053 1.00 89.69 86 LYS A O 1
ATOM 707 N N . TYR A 1 87 ? -10.095 5.191 7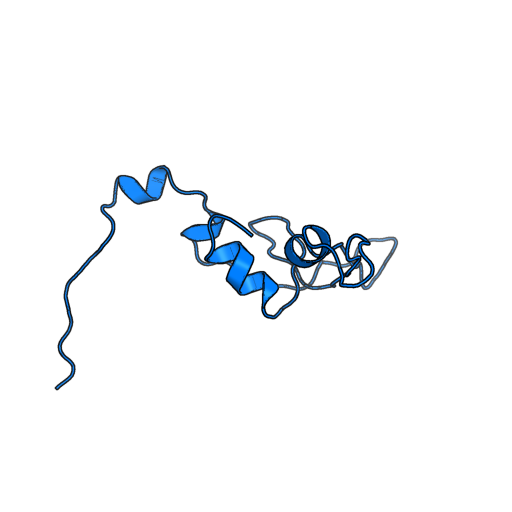.187 1.00 89.06 87 TYR A N 1
ATOM 708 C CA . TYR A 1 87 ? -9.178 6.243 7.636 1.00 89.06 87 TYR A CA 1
ATOM 709 C C . TYR A 1 87 ? -7.892 5.602 8.179 1.00 89.06 87 TYR A C 1
ATOM 711 O O . TYR A 1 87 ? -7.999 4.624 8.910 1.00 89.06 87 TYR A O 1
ATOM 719 N N . PHE A 1 88 ? -6.713 6.124 7.820 1.00 88.00 88 PHE A N 1
ATOM 720 C CA . PHE A 1 88 ? -5.395 5.584 8.195 1.00 88.00 88 PHE A CA 1
ATOM 721 C C . PHE A 1 88 ? -4.293 6.653 8.221 1.00 88.00 88 PHE A C 1
ATOM 723 O O . PHE A 1 88 ? -4.496 7.724 7.604 1.00 88.00 88 PHE A O 1
#

Sequence (88 aa):
MRSHTNERPFSCSELKTMPSRLVERHFISHIPPNPIKREPRRRCAICCSKTGLDGKRIRKETRMWCEDCNVALCVEPCFKIYHTEKYF

Radius of gyration: 16.89 Å; Cα contacts (8 Å, |Δi|>4): 120; chains: 1; bounding box: 43×42×36 Å

pLDDT: mean 89.21, std 12.12, range [53.78, 98.06]

InterPro domains:
  IPR032718 PiggyBac transposable element-derived protein 4, C-terminal zinc-finger domain [PF13842] (38-83)

Mean predicted aligned error: 7.06 Å

Solvent-accessible surface area (backbone atoms only — not comparable to full-atom values): 5576 Å² total; per-residue (Å²): 136,86,81,79,77,89,73,73,95,66,57,85,72,60,61,74,78,50,60,60,60,58,74,53,92,82,62,83,43,70,49,71,58,50,99,89,36,76,76,42,67,37,60,15,59,65,51,46,69,38,64,43,96,84,73,41,70,34,85,43,70,25,47,31,22,31,72,94,75,72,41,28,28,40,84,73,66,37,43,55,46,63,36,69,45,95,75,132

Secondary structure (DSSP, 8-state):
---------S-TTGGGTS-HHHHS---EEEPPP-SS-SS--EE-HHHHHSB-TTSSBP--EESEEETTTTEE--TTTHHHHHHH-S--

Foldseek 3Di:
DDDPPVDPPDDPVRLVPDDCLQRPDWDKDFDCADPVGRQDKDWAPVQQVDADPVRHRGTDIDRIDGPVVRGRHDPPDTSVCRHHPPPD